Protein AF-A0A662I539-F1 (afdb_monomer)

Mean predicted aligned error: 3.28 Å

Sequence (88 aa):
MIIELTGRSGLAPQDVAQILGKLGEVIEIGYSSYA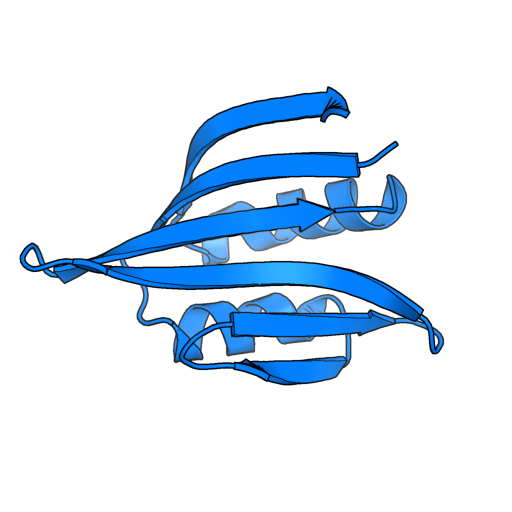VISEGKVVLVVSCQRIEDGLTNIKIYVEEAEVLKKLVEVYEELEAEIDEVTVH

Secondary structure (DSSP, 8-state):
--EEEEEEESS-HHHHHHHHTTTSEEEEEETTEEEEEETTEEEEEEEEEE-TTS-EEEEEEE--HHHHHHHHHTTTTTTEEEEEEEE-

Nearest PDB structures (foldseek):
  3dpt-assembly1_A  TM=4.452E-01  e=9.240E-02  Chlorobaculum tepidum
  4co0-assembly1_A  TM=4.574E-01  e=1.940E-01  Azospirillum brasilense
  7kzt-assembly1_B  TM=5.794E-01  e=1.030E+00  Homo sapiens
  1bia-assembly1_A  TM=5.062E-01  e=7.107E-01  Escherichia coli
  6d6n-assembly2_D  TM=4.749E-01  e=2.946E+00  Pseudomonas aeruginosa PAO1

Foldseek 3Di:
DKKKWKWKFLDDLVQLQVLCCVLADWDDPDDSKIFHDDPRDGAKIWHWDQDPVSMIIIMMIGDDPVSVVVCVVSVVVRNIDTPDMDDD

pLDDT: mean 91.41, std 3.62, range [79.88, 95.81]

Radius of gyration: 11.82 Å; Cα contacts (8 Å, |Δi|>4): 179; chains: 1; bounding box: 28×25×35 Å

Structure (mmCIF, N/CA/C/O backbone):
data_AF-A0A662I539-F1
#
_entry.id   AF-A0A662I539-F1
#
loop_
_atom_site.group_PDB
_atom_site.id
_atom_site.type_symbol
_atom_site.label_atom_id
_atom_site.label_alt_id
_atom_site.label_comp_id
_atom_site.label_asym_id
_atom_site.label_entity_id
_atom_site.label_seq_id
_atom_site.pdbx_PDB_ins_code
_atom_site.Cartn_x
_atom_site.Cartn_y
_atom_site.Cartn_z
_atom_site.occupancy
_atom_site.B_iso_or_equiv
_atom_site.auth_seq_id
_atom_site.auth_comp_id
_atom_site.auth_asym_id
_atom_site.auth_atom_id
_atom_site.pdbx_PDB_model_num
ATOM 1 N N . MET A 1 1 ? -16.663 -0.545 5.540 1.00 79.88 1 MET A N 1
ATOM 2 C CA . MET A 1 1 ? -16.420 0.166 4.272 1.00 79.88 1 MET A CA 1
ATOM 3 C C . MET A 1 1 ? -14.975 -0.092 3.948 1.00 79.88 1 MET A C 1
ATOM 5 O O . MET A 1 1 ? -14.145 0.218 4.793 1.00 79.88 1 MET A O 1
ATOM 9 N N . ILE A 1 2 ? -14.695 -0.717 2.812 1.00 88.25 2 ILE A N 1
ATOM 10 C CA . ILE A 1 2 ? -13.316 -1.008 2.406 1.00 88.25 2 ILE A CA 1
ATOM 11 C C . ILE A 1 2 ? -12.985 -0.094 1.234 1.00 88.25 2 ILE A C 1
ATOM 13 O O . ILE A 1 2 ? -13.746 -0.023 0.272 1.00 88.25 2 ILE A O 1
ATOM 17 N N . ILE A 1 3 ? -11.868 0.620 1.328 1.00 92.94 3 ILE A N 1
ATOM 18 C CA . ILE A 1 3 ? -11.356 1.459 0.245 1.00 92.94 3 ILE A CA 1
ATOM 19 C C . ILE A 1 3 ? -10.215 0.707 -0.425 1.00 92.94 3 ILE A C 1
ATOM 21 O O . ILE A 1 3 ? -9.260 0.309 0.237 1.00 92.94 3 ILE A O 1
ATOM 25 N N . GLU A 1 4 ? -10.320 0.523 -1.733 1.00 94.50 4 GLU A N 1
ATOM 26 C CA . GLU A 1 4 ? -9.281 -0.048 -2.579 1.00 94.50 4 GLU A CA 1
ATOM 27 C C . GLU A 1 4 ? -8.621 1.067 -3.393 1.00 94.50 4 GLU A C 1
ATOM 29 O O . GLU A 1 4 ? -9.298 1.803 -4.111 1.00 94.50 4 GLU A O 1
ATOM 34 N N . LEU A 1 5 ? -7.300 1.186 -3.278 1.00 93.69 5 LEU A N 1
ATOM 35 C CA . LEU A 1 5 ? -6.464 2.085 -4.068 1.00 93.69 5 LEU A CA 1
ATOM 36 C C . LEU A 1 5 ? -5.581 1.235 -4.975 1.00 93.69 5 LEU A C 1
ATOM 38 O O . LEU A 1 5 ? -4.800 0.420 -4.480 1.00 93.69 5 LEU A O 1
ATOM 42 N N . THR A 1 6 ? -5.686 1.425 -6.285 1.00 94.44 6 THR A N 1
ATOM 43 C CA . THR A 1 6 ? -4.808 0.767 -7.259 1.00 94.44 6 THR A CA 1
ATOM 44 C C . THR A 1 6 ? -3.915 1.808 -7.907 1.00 94.44 6 THR A C 1
ATOM 46 O O . THR A 1 6 ? -4.385 2.869 -8.311 1.00 94.44 6 THR A O 1
ATOM 49 N N . GLY A 1 7 ? -2.624 1.508 -8.004 1.00 93.88 7 GLY A N 1
ATOM 50 C CA . GLY A 1 7 ? -1.655 2.428 -8.573 1.00 93.88 7 GLY A CA 1
ATOM 51 C C . GLY A 1 7 ? -0.322 1.781 -8.899 1.00 93.88 7 GLY A C 1
ATOM 52 O O . GLY A 1 7 ? -0.179 0.553 -8.924 1.00 93.88 7 GLY A O 1
ATOM 53 N N . ARG A 1 8 ? 0.675 2.630 -9.124 1.00 94.50 8 ARG A N 1
ATOM 54 C CA . ARG A 1 8 ? 2.042 2.247 -9.482 1.00 94.50 8 ARG A CA 1
ATOM 55 C C . ARG A 1 8 ? 3.048 3.017 -8.642 1.00 94.50 8 ARG A C 1
ATOM 57 O O . ARG A 1 8 ? 2.839 4.187 -8.367 1.00 94.50 8 ARG A O 1
ATOM 64 N N . SER A 1 9 ? 4.133 2.363 -8.249 1.00 93.81 9 SER A N 1
ATOM 65 C CA . SER A 1 9 ? 5.244 2.960 -7.505 1.00 93.81 9 SER A CA 1
ATOM 66 C C . SER A 1 9 ? 6.577 2.640 -8.178 1.00 93.81 9 SER A C 1
ATOM 68 O O . SER A 1 9 ? 6.754 1.555 -8.742 1.00 93.81 9 SER A O 1
ATOM 70 N N . GLY A 1 10 ? 7.530 3.572 -8.111 1.00 93.94 10 GLY A N 1
ATOM 71 C CA . GLY A 1 10 ? 8.919 3.324 -8.516 1.00 93.94 10 GLY A CA 1
ATOM 72 C C . GLY A 1 10 ? 9.662 2.365 -7.576 1.00 93.94 10 GLY A C 1
ATOM 73 O O . GLY A 1 10 ? 10.637 1.718 -7.971 1.00 93.94 10 GLY A O 1
ATOM 74 N N . LEU A 1 11 ? 9.168 2.215 -6.348 1.00 94.12 11 LEU A N 1
ATOM 75 C CA . LEU A 1 11 ? 9.826 1.494 -5.266 1.00 94.12 11 LEU A CA 1
ATOM 76 C C . LEU A 1 11 ? 9.739 -0.024 -5.419 1.00 94.12 11 LEU A C 1
ATOM 78 O O . LEU A 1 11 ? 8.794 -0.560 -6.007 1.00 94.12 11 LEU A O 1
ATOM 82 N N . ALA A 1 12 ? 10.708 -0.751 -4.859 1.00 93.25 12 ALA A N 1
ATOM 83 C CA . ALA A 1 12 ? 10.592 -2.199 -4.751 1.00 93.25 12 ALA A CA 1
ATOM 84 C C . ALA A 1 12 ? 9.559 -2.575 -3.664 1.00 93.25 12 ALA A C 1
ATOM 86 O O . ALA A 1 12 ? 9.363 -1.816 -2.713 1.00 93.25 12 ALA A O 1
ATOM 87 N N . PRO A 1 13 ? 8.922 -3.762 -3.743 1.00 93.06 13 PRO A N 1
ATOM 88 C CA . PRO A 1 13 ? 7.926 -4.205 -2.758 1.00 93.06 13 PRO A CA 1
ATOM 89 C C . PRO A 1 13 ? 8.371 -4.088 -1.289 1.00 93.06 13 PRO A C 1
ATOM 91 O O . PRO A 1 13 ? 7.583 -3.709 -0.427 1.00 93.06 13 PRO A O 1
ATOM 94 N N . GLN A 1 14 ? 9.646 -4.367 -1.017 1.00 92.19 14 GLN A N 1
ATOM 95 C CA . GLN A 1 14 ? 10.251 -4.275 0.314 1.00 92.19 14 GLN A CA 1
ATOM 96 C C . GLN A 1 14 ? 10.366 -2.835 0.844 1.00 92.19 14 GLN A C 1
ATOM 98 O O . GLN A 1 14 ? 10.174 -2.611 2.037 1.00 92.19 14 GLN A O 1
ATOM 103 N N . ASP A 1 15 ? 10.622 -1.859 -0.031 1.00 93.88 15 ASP A N 1
ATOM 104 C CA . ASP A 1 15 ? 10.720 -0.447 0.350 1.00 93.88 15 ASP A CA 1
ATOM 105 C C . ASP A 1 15 ? 9.316 0.106 0.643 1.00 93.88 15 ASP A C 1
ATOM 107 O O . ASP A 1 15 ? 9.110 0.799 1.639 1.00 93.88 15 ASP A O 1
ATOM 111 N N . VAL A 1 16 ? 8.320 -0.306 -0.158 1.00 93.12 16 VAL A N 1
ATOM 112 C CA . VAL A 1 16 ? 6.894 -0.049 0.112 1.00 93.12 16 VAL A CA 1
ATOM 113 C C . VAL A 1 16 ? 6.511 -0.585 1.494 1.00 93.12 16 VAL A C 1
ATOM 115 O O . VAL A 1 16 ? 5.941 0.147 2.302 1.00 93.12 16 VAL A O 1
ATOM 118 N N . ALA A 1 17 ? 6.869 -1.834 1.808 1.00 92.75 17 ALA A N 1
ATOM 119 C CA . ALA A 1 17 ? 6.615 -2.424 3.120 1.00 92.75 17 ALA A CA 1
ATOM 120 C C . ALA A 1 17 ? 7.285 -1.630 4.256 1.00 92.75 17 ALA A C 1
ATOM 122 O O . ALA A 1 17 ? 6.658 -1.383 5.284 1.00 92.75 17 ALA A O 1
ATOM 123 N N . GLN A 1 18 ? 8.527 -1.174 4.070 1.00 93.94 18 GLN A N 1
ATOM 124 C CA . GLN A 1 18 ? 9.237 -0.383 5.077 1.00 93.94 18 GLN A CA 1
ATOM 125 C C . GLN A 1 18 ? 8.539 0.953 5.373 1.00 93.94 18 GLN A C 1
ATOM 127 O O . GLN A 1 18 ? 8.423 1.337 6.539 1.00 93.94 18 GLN 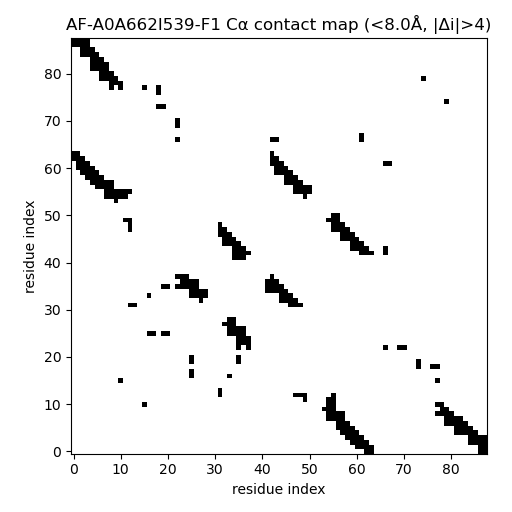A O 1
ATOM 132 N N . ILE A 1 19 ? 8.045 1.647 4.344 1.00 94.56 19 ILE A N 1
ATOM 133 C CA . ILE A 1 19 ? 7.306 2.909 4.502 1.00 94.56 19 ILE A CA 1
ATOM 134 C C . ILE A 1 19 ? 5.978 2.670 5.222 1.00 94.56 19 ILE A C 1
ATOM 136 O O . ILE A 1 19 ? 5.638 3.396 6.158 1.00 94.56 19 ILE A O 1
ATOM 140 N N . LEU A 1 20 ? 5.256 1.612 4.847 1.00 92.81 20 LEU A N 1
ATOM 141 C CA . LEU A 1 20 ? 4.006 1.220 5.501 1.00 92.81 20 LEU A CA 1
ATOM 142 C C . LEU A 1 20 ? 4.198 0.855 6.980 1.00 92.81 20 LEU A C 1
ATOM 144 O O . LEU A 1 20 ? 3.262 1.000 7.766 1.00 92.81 20 L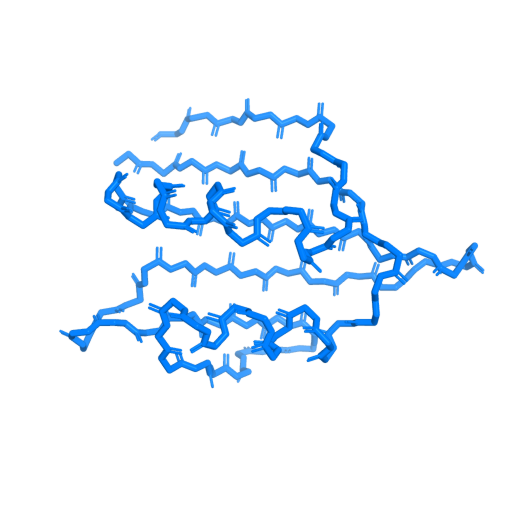EU A O 1
ATOM 148 N N . GLY A 1 21 ? 5.414 0.486 7.391 1.00 92.31 21 GLY A N 1
ATOM 149 C CA . GLY A 1 21 ? 5.777 0.282 8.795 1.00 92.31 21 GLY A CA 1
ATOM 150 C C . GLY A 1 21 ? 5.638 1.519 9.685 1.00 92.31 21 GLY A C 1
ATOM 151 O O . GLY A 1 21 ? 5.597 1.401 10.907 1.00 92.31 21 GLY A O 1
ATOM 152 N N . LYS A 1 22 ? 5.496 2.716 9.104 1.00 91.62 22 LYS A N 1
ATOM 153 C CA . LYS A 1 22 ? 5.141 3.929 9.858 1.00 91.62 22 LYS A CA 1
ATOM 154 C C . LYS A 1 22 ? 3.683 3.934 10.327 1.00 91.62 22 LYS A C 1
ATOM 156 O O . LYS A 1 22 ? 3.347 4.666 11.254 1.00 91.62 22 LYS A O 1
ATOM 161 N N . LEU A 1 23 ? 2.824 3.136 9.690 1.00 90.94 23 LEU A N 1
ATOM 162 C CA . LEU A 1 23 ? 1.397 3.030 10.000 1.00 90.94 23 LEU A CA 1
ATOM 163 C C . LEU A 1 23 ? 1.100 1.933 11.039 1.00 90.94 23 LEU A C 1
ATOM 165 O O . LEU A 1 23 ? 0.037 1.953 11.664 1.00 90.94 23 LEU A O 1
ATOM 169 N N . GLY A 1 24 ? 2.030 0.997 11.242 1.00 92.12 24 GLY A N 1
ATOM 170 C CA . GLY A 1 24 ? 1.897 -0.112 12.183 1.00 92.12 24 GLY A CA 1
ATOM 171 C C . GLY A 1 24 ? 2.932 -1.216 11.960 1.00 92.12 24 GLY A C 1
ATOM 172 O O . GLY A 1 24 ? 3.872 -1.067 11.184 1.00 92.12 24 GLY A O 1
ATOM 173 N N . GLU A 1 25 ? 2.751 -2.345 12.638 1.00 95.06 25 GLU A N 1
ATOM 174 C CA . GLU A 1 25 ? 3.573 -3.540 12.439 1.00 95.06 25 GLU A CA 1
ATOM 175 C C . GLU A 1 25 ? 3.274 -4.164 11.071 1.00 95.06 25 GLU A C 1
ATOM 177 O O . GLU A 1 25 ? 2.116 -4.402 10.740 1.00 95.06 25 GLU A O 1
ATOM 182 N N . VAL A 1 26 ? 4.307 -4.449 10.278 1.00 95.69 26 VAL A N 1
ATOM 183 C CA . VAL A 1 26 ? 4.150 -5.036 8.940 1.00 95.69 26 VAL A CA 1
ATOM 184 C C . VAL A 1 26 ? 4.426 -6.528 8.990 1.00 95.69 26 VAL A C 1
ATOM 186 O O . VAL A 1 26 ? 5.491 -6.952 9.433 1.00 95.69 26 VAL A O 1
ATOM 189 N N . ILE A 1 27 ? 3.489 -7.318 8.476 1.00 95.56 27 ILE A N 1
ATOM 190 C CA . ILE A 1 27 ? 3.615 -8.768 8.347 1.00 95.56 27 ILE A CA 1
ATOM 191 C C . ILE A 1 27 ? 3.522 -9.141 6.872 1.00 95.56 27 ILE A C 1
ATOM 193 O O . ILE A 1 27 ? 2.561 -8.782 6.196 1.00 95.56 27 ILE A O 1
ATOM 197 N N . GLU A 1 28 ? 4.498 -9.893 6.366 1.00 94.44 28 GLU A N 1
ATOM 198 C CA . GLU A 1 28 ? 4.403 -10.508 5.042 1.00 94.44 28 GLU A CA 1
ATOM 199 C C . GLU A 1 28 ? 3.418 -11.687 5.097 1.00 94.44 28 GLU A C 1
ATOM 201 O O . GLU A 1 28 ? 3.603 -12.643 5.850 1.00 94.44 28 GLU A O 1
ATOM 206 N N . ILE A 1 29 ? 2.345 -11.601 4.312 1.00 92.75 29 ILE A N 1
ATOM 207 C CA . ILE A 1 29 ? 1.238 -12.573 4.290 1.00 92.75 29 ILE A CA 1
ATOM 208 C C . ILE A 1 29 ? 1.197 -13.396 2.994 1.00 92.75 29 ILE A C 1
ATOM 210 O O . ILE A 1 29 ? 0.323 -14.242 2.809 1.00 92.75 29 ILE A O 1
ATOM 214 N N . GLY A 1 30 ? 2.132 -13.151 2.079 1.00 88.25 30 GLY A N 1
ATOM 215 C CA . GLY A 1 30 ? 2.253 -13.841 0.803 1.00 88.25 30 GLY A CA 1
ATOM 216 C C . GLY A 1 30 ? 3.346 -13.212 -0.051 1.00 88.25 30 GLY A C 1
ATOM 217 O O . GLY A 1 30 ? 3.968 -12.237 0.358 1.00 88.25 30 GLY A O 1
ATOM 218 N N . TYR A 1 31 ? 3.562 -13.751 -1.252 1.00 85.56 31 TYR A N 1
ATOM 219 C CA . TYR A 1 31 ? 4.613 -13.269 -2.148 1.00 85.56 31 TYR A CA 1
ATOM 220 C C . TYR A 1 31 ? 4.407 -11.788 -2.498 1.00 85.56 31 TYR A C 1
ATOM 222 O O . TYR A 1 31 ? 3.535 -11.464 -3.302 1.00 85.56 31 TYR A O 1
ATOM 230 N N . SER A 1 32 ? 5.214 -10.907 -1.895 1.00 90.25 32 SER A N 1
ATOM 231 C CA . SER A 1 32 ? 5.099 -9.444 -2.035 1.00 90.25 32 SER A CA 1
ATOM 232 C C . SER A 1 32 ? 3.737 -8.875 -1.598 1.00 90.25 32 SER A C 1
ATOM 234 O O . SER A 1 32 ? 3.283 -7.860 -2.127 1.00 90.25 32 SER A O 1
ATOM 236 N N . SER A 1 33 ? 3.086 -9.519 -0.626 1.00 95.69 33 SER A N 1
ATOM 237 C CA . SER A 1 33 ? 1.844 -9.039 -0.015 1.00 95.69 33 SER A CA 1
ATOM 238 C C . SER A 1 33 ? 2.032 -8.844 1.483 1.00 95.69 33 SER A C 1
ATOM 240 O O . SER A 1 33 ? 2.546 -9.727 2.171 1.00 95.69 33 SER A O 1
ATOM 242 N N . TYR A 1 34 ? 1.570 -7.710 1.996 1.00 95.81 34 TYR A N 1
ATOM 243 C CA . TYR A 1 34 ? 1.824 -7.257 3.357 1.00 95.81 34 TYR A CA 1
ATOM 244 C C . TYR A 1 34 ? 0.521 -6.870 4.052 1.00 95.81 34 TYR A C 1
ATOM 246 O O . TYR A 1 34 ? -0.339 -6.226 3.456 1.00 95.81 34 TYR A O 1
ATOM 254 N N . ALA A 1 35 ? 0.386 -7.229 5.323 1.00 95.56 35 ALA A N 1
ATOM 255 C CA . ALA A 1 35 ? -0.630 -6.696 6.217 1.00 95.56 35 ALA A CA 1
ATOM 256 C C . ALA A 1 35 ? 0.023 -5.709 7.183 1.00 95.56 35 ALA A C 1
ATOM 258 O O . ALA A 1 35 ? 1.094 -5.991 7.718 1.00 95.56 35 ALA A O 1
ATOM 259 N N . VAL A 1 36 ? -0.634 -4.582 7.433 1.00 95.12 36 VAL A N 1
ATOM 260 C CA . VAL A 1 36 ? -0.255 -3.662 8.506 1.00 95.12 36 VAL A CA 1
ATOM 261 C C . VAL A 1 36 ? -1.202 -3.870 9.674 1.00 95.12 36 VAL A C 1
ATOM 263 O O . VAL A 1 36 ? -2.423 -3.783 9.517 1.00 95.12 36 VAL A O 1
ATOM 266 N N . ILE A 1 37 ? -0.629 -4.141 10.841 1.00 93.88 37 ILE A N 1
ATOM 267 C CA . ILE A 1 37 ? -1.332 -4.314 12.103 1.00 93.88 37 ILE A CA 1
ATOM 268 C C . ILE A 1 37 ? -1.133 -3.075 12.967 1.00 93.88 37 ILE A C 1
ATOM 270 O O . ILE A 1 37 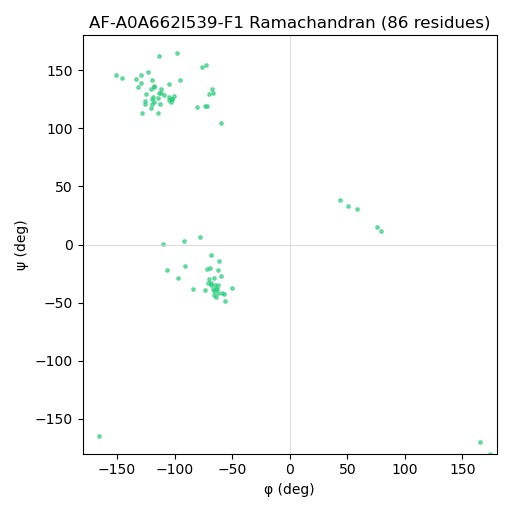? -0.010 -2.660 13.249 1.00 93.88 37 ILE A O 1
ATOM 274 N N . SER A 1 38 ? -2.238 -2.507 13.431 1.00 90.50 38 SER A N 1
ATOM 275 C CA . SER A 1 38 ? -2.248 -1.421 14.406 1.00 90.50 38 SER A CA 1
ATOM 276 C C . SER A 1 38 ? -3.240 -1.765 15.509 1.00 90.50 38 SER A C 1
ATOM 278 O O . SER A 1 38 ? -4.313 -2.298 15.235 1.00 90.50 38 SER A O 1
ATOM 280 N N . GLU A 1 39 ? -2.850 -1.559 16.768 1.00 89.56 39 GLU A N 1
ATOM 281 C CA . GLU A 1 39 ? -3.680 -1.876 17.946 1.00 89.56 39 GLU A CA 1
ATOM 282 C C . GLU A 1 39 ? -4.264 -3.311 17.952 1.00 89.56 39 GLU A C 1
ATOM 284 O O . GLU A 1 39 ? -5.362 -3.564 18.447 1.00 89.56 39 GLU A O 1
ATOM 289 N N . GLY A 1 40 ? -3.524 -4.275 17.392 1.00 88.56 40 GLY A N 1
ATOM 290 C CA . GLY A 1 40 ? -3.931 -5.683 17.325 1.00 88.56 40 GLY A CA 1
ATOM 291 C C . GLY A 1 40 ? -4.946 -6.023 16.226 1.00 88.56 40 GLY A C 1
ATOM 292 O O . GLY A 1 40 ? -5.487 -7.128 16.234 1.00 88.56 40 GLY A O 1
ATOM 293 N N . LYS A 1 41 ? -5.208 -5.113 15.280 1.00 90.81 41 LYS A N 1
ATOM 294 C CA . LYS A 1 41 ? -6.092 -5.332 14.125 1.00 90.81 41 LYS A CA 1
ATOM 295 C C . LYS A 1 41 ? -5.360 -5.091 12.813 1.00 90.81 41 LYS A C 1
ATOM 297 O O . LYS A 1 41 ? -4.490 -4.229 12.745 1.00 90.81 41 LYS A O 1
ATOM 302 N N . VAL A 1 42 ? -5.740 -5.821 11.765 1.00 91.75 42 VAL A N 1
ATOM 303 C CA . VAL A 1 42 ? -5.293 -5.521 10.399 1.00 91.75 42 VAL A CA 1
ATOM 304 C C . VAL A 1 42 ? -6.004 -4.256 9.945 1.00 91.75 42 VAL A C 1
ATOM 306 O O . VAL A 1 42 ? -7.227 -4.228 9.887 1.00 91.75 42 VAL A O 1
ATOM 309 N N . VAL A 1 43 ? -5.237 -3.215 9.644 1.00 92.06 43 VAL A N 1
ATOM 310 C CA . VAL A 1 43 ? -5.785 -1.919 9.224 1.00 92.06 43 VAL A CA 1
ATOM 311 C C . VAL A 1 43 ? -5.602 -1.647 7.737 1.00 92.06 43 VAL A C 1
ATOM 313 O O . VAL A 1 43 ? -6.327 -0.839 7.151 1.00 92.06 43 VAL A O 1
ATOM 316 N N . LEU A 1 44 ? -4.629 -2.324 7.128 1.00 93.56 44 LEU A N 1
ATOM 317 C CA . LEU A 1 44 ? -4.335 -2.221 5.712 1.00 93.56 44 LEU A CA 1
ATOM 318 C C . LEU A 1 44 ? -3.742 -3.531 5.187 1.00 93.56 44 LEU A C 1
ATOM 320 O O . LEU A 1 44 ? -2.988 -4.211 5.884 1.00 93.56 44 LEU A O 1
ATOM 324 N N . VAL A 1 45 ? -4.067 -3.860 3.939 1.00 94.94 45 VAL A N 1
ATOM 325 C CA . VAL A 1 45 ? -3.427 -4.936 3.177 1.00 94.94 45 VAL A CA 1
ATOM 326 C C . VAL A 1 45 ? -2.896 -4.358 1.877 1.00 94.94 45 VAL A C 1
ATOM 328 O O . VAL A 1 45 ? -3.635 -3.698 1.152 1.00 94.94 45 VAL A O 1
ATOM 331 N N . VAL A 1 46 ? -1.628 -4.615 1.570 1.00 94.81 46 VAL A N 1
ATOM 332 C CA . VAL A 1 46 ? -0.995 -4.205 0.316 1.00 94.81 46 VAL A CA 1
ATOM 333 C C . VAL A 1 46 ? -0.549 -5.422 -0.470 1.00 94.81 46 VAL A C 1
ATOM 335 O O . VAL A 1 46 ? 0.055 -6.334 0.085 1.00 94.81 46 VAL A O 1
ATOM 338 N N . SER A 1 47 ? -0.813 -5.418 -1.771 1.00 95.81 47 SER A N 1
ATOM 339 C CA . SER A 1 47 ? -0.206 -6.341 -2.724 1.00 95.81 47 SER A CA 1
ATOM 340 C C . SER A 1 47 ? 0.674 -5.562 -3.691 1.00 95.81 47 SER A C 1
ATOM 342 O O . SER A 1 47 ? 0.220 -4.599 -4.312 1.00 95.81 47 SER A O 1
ATOM 344 N N . CYS A 1 48 ? 1.928 -5.984 -3.802 1.00 95.19 48 CYS A N 1
ATOM 345 C CA . CYS A 1 48 ? 2.927 -5.396 -4.676 1.00 95.19 48 CYS A CA 1
ATOM 346 C C . CYS A 1 48 ? 3.299 -6.395 -5.774 1.00 95.19 48 CYS A C 1
ATOM 348 O O . CYS A 1 48 ? 3.662 -7.535 -5.494 1.00 95.19 48 CYS A O 1
ATOM 350 N N . GLN A 1 49 ? 3.280 -5.959 -7.030 1.00 94.12 49 GLN A N 1
ATOM 351 C CA . GLN A 1 49 ? 3.705 -6.774 -8.164 1.00 94.12 49 GLN A CA 1
ATOM 352 C C . GLN A 1 49 ? 4.720 -6.006 -9.002 1.00 94.12 49 GLN A C 1
ATOM 354 O O . GLN A 1 49 ? 4.385 -5.015 -9.650 1.00 94.12 49 GLN A O 1
ATOM 359 N N . ARG A 1 50 ? 5.968 -6.483 -9.014 1.00 91.44 50 ARG A N 1
ATOM 360 C CA . ARG A 1 50 ? 7.005 -5.929 -9.886 1.00 91.44 50 ARG A CA 1
ATOM 361 C C . ARG A 1 50 ? 6.665 -6.226 -11.347 1.00 91.44 50 ARG A C 1
ATOM 363 O O . ARG A 1 50 ? 6.317 -7.361 -11.674 1.00 91.44 50 ARG A O 1
ATOM 370 N N . ILE A 1 51 ? 6.784 -5.220 -12.206 1.00 89.75 51 ILE A N 1
ATOM 371 C CA . ILE A 1 51 ? 6.586 -5.347 -13.654 1.00 89.75 51 ILE A CA 1
ATOM 372 C C . ILE A 1 51 ? 7.899 -5.105 -14.411 1.00 89.75 51 ILE A C 1
ATOM 374 O O . ILE A 1 51 ? 8.859 -4.574 -13.849 1.00 89.75 51 ILE A O 1
ATOM 378 N N . GLU A 1 52 ? 7.952 -5.534 -15.675 1.00 83.19 52 GLU A N 1
ATOM 379 C CA . GLU A 1 52 ? 9.181 -5.570 -16.491 1.00 83.19 52 GLU A CA 1
ATOM 380 C C . GLU A 1 52 ? 9.839 -4.192 -16.672 1.00 83.19 52 GLU A C 1
ATOM 382 O O . GLU A 1 52 ? 11.062 -4.104 -16.747 1.00 83.19 52 GLU A O 1
ATOM 387 N N . ASP A 1 53 ? 9.050 -3.118 -16.615 1.00 82.50 53 ASP A N 1
ATOM 388 C CA . ASP A 1 53 ? 9.519 -1.735 -16.766 1.00 82.50 53 ASP A CA 1
ATOM 389 C C . ASP A 1 53 ? 10.196 -1.166 -15.503 1.00 82.50 53 ASP A C 1
ATOM 391 O O . ASP A 1 53 ? 10.514 0.020 -15.435 1.00 82.50 53 ASP A O 1
ATOM 395 N N . GLY A 1 54 ? 10.413 -1.988 -14.470 1.00 83.12 54 GLY A N 1
ATOM 396 C CA . GLY A 1 54 ? 11.040 -1.547 -13.223 1.00 83.12 54 GLY A CA 1
ATOM 397 C C . GLY A 1 54 ? 10.116 -0.722 -12.321 1.00 83.12 54 GLY A C 1
ATOM 398 O O . GLY A 1 54 ? 10.592 -0.094 -11.379 1.00 83.12 54 GLY A O 1
ATOM 399 N N . LEU A 1 55 ? 8.810 -0.754 -12.577 1.00 92.12 55 LEU A N 1
ATOM 400 C CA . LEU A 1 55 ? 7.777 -0.240 -11.681 1.00 92.12 55 LEU A CA 1
ATOM 401 C C . LEU A 1 55 ? 7.172 -1.379 -10.852 1.00 92.12 55 LEU A C 1
ATOM 403 O O . LEU A 1 55 ? 7.335 -2.564 -11.157 1.00 92.12 55 LEU A O 1
ATOM 407 N N . THR A 1 56 ? 6.453 -1.016 -9.800 1.00 94.56 56 THR A N 1
ATOM 408 C CA . THR A 1 56 ? 5.695 -1.930 -8.948 1.00 94.56 56 THR A CA 1
ATOM 409 C C . THR A 1 56 ? 4.232 -1.520 -8.976 1.00 94.56 56 THR A C 1
ATOM 411 O O . THR A 1 56 ? 3.887 -0.429 -8.531 1.00 94.56 56 THR A O 1
ATOM 414 N N . ASN A 1 57 ? 3.359 -2.391 -9.477 1.00 94.94 57 ASN A N 1
ATOM 415 C CA . ASN A 1 57 ? 1.923 -2.221 -9.289 1.00 94.94 57 ASN A CA 1
ATOM 416 C C . ASN A 1 57 ? 1.614 -2.405 -7.806 1.00 94.94 57 ASN A C 1
ATOM 418 O O . ASN A 1 57 ? 2.041 -3.396 -7.209 1.00 94.94 57 ASN A O 1
ATOM 422 N N . ILE A 1 58 ? 0.867 -1.471 -7.233 1.00 94.75 58 ILE A N 1
ATOM 423 C CA . ILE A 1 58 ? 0.437 -1.508 -5.841 1.00 94.75 58 ILE A CA 1
ATOM 424 C C . ILE A 1 58 ? -1.087 -1.563 -5.780 1.00 94.75 58 ILE A C 1
ATOM 426 O O . ILE A 1 58 ? -1.787 -0.847 -6.497 1.00 94.75 58 ILE A O 1
ATOM 430 N N . LYS A 1 59 ? -1.602 -2.423 -4.907 1.00 95.50 59 LYS A N 1
ATOM 431 C CA . LYS A 1 59 ? -3.011 -2.444 -4.514 1.00 95.50 59 LYS A CA 1
ATOM 432 C C . LYS A 1 59 ? -3.105 -2.354 -3.011 1.00 95.50 59 LYS A C 1
ATOM 434 O O . LYS A 1 59 ? -2.525 -3.194 -2.333 1.00 95.50 59 LYS A O 1
ATOM 439 N N . ILE A 1 60 ? -3.821 -1.357 -2.511 1.00 94.75 60 ILE A N 1
ATOM 440 C CA . ILE A 1 60 ? -3.953 -1.071 -1.086 1.00 94.75 60 ILE A CA 1
ATOM 441 C C . ILE A 1 60 ? -5.420 -1.172 -0.692 1.00 94.75 60 ILE A C 1
ATOM 443 O O . ILE A 1 60 ? -6.252 -0.431 -1.206 1.00 94.75 60 ILE A O 1
ATOM 447 N N . TYR A 1 61 ? -5.721 -2.056 0.250 1.00 94.75 61 TYR A N 1
ATOM 448 C CA . TYR A 1 61 ? -7.030 -2.198 0.873 1.00 94.75 61 TYR A CA 1
ATOM 449 C C . TYR A 1 61 ? -6.981 -1.568 2.259 1.00 94.75 61 TYR A C 1
ATOM 451 O O . TYR A 1 61 ? -6.163 -1.971 3.083 1.00 94.75 61 TYR A O 1
ATOM 459 N N . VAL A 1 62 ? -7.847 -0.591 2.515 1.00 93.00 62 VAL A N 1
ATOM 460 C CA . VAL A 1 62 ? -7.924 0.144 3.783 1.00 93.00 62 VAL A CA 1
ATOM 461 C C . VAL A 1 62 ? -9.304 -0.057 4.395 1.00 93.00 62 VAL A C 1
ATOM 463 O O . VAL A 1 62 ? -10.316 0.217 3.747 1.00 93.00 62 VAL A O 1
ATOM 466 N N . GLU A 1 63 ? -9.354 -0.517 5.644 1.00 88.12 63 GLU A N 1
ATOM 467 C CA . GLU A 1 63 ? -10.618 -0.767 6.355 1.00 88.12 63 GLU A CA 1
ATOM 468 C C . GLU A 1 63 ? -11.028 0.407 7.262 1.00 88.12 63 GLU A C 1
ATOM 470 O O . GLU A 1 63 ? -12.217 0.665 7.465 1.00 88.12 63 GLU A O 1
ATOM 475 N N . GLU A 1 64 ? -10.056 1.173 7.767 1.00 84.31 64 GLU A N 1
ATOM 476 C CA . GLU A 1 64 ? -10.295 2.256 8.723 1.00 84.31 64 GLU A CA 1
ATOM 477 C C . GLU A 1 64 ? -10.020 3.650 8.135 1.00 84.31 64 GLU A C 1
ATOM 479 O O . GLU A 1 64 ? -8.955 3.937 7.587 1.00 84.31 64 GLU A O 1
AT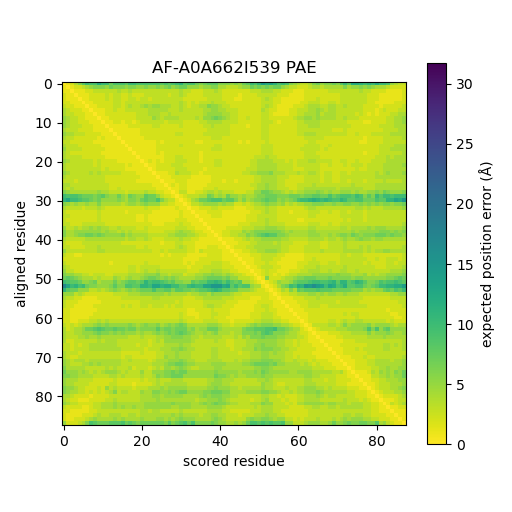OM 484 N N . ALA A 1 65 ? -10.971 4.575 8.309 1.00 83.44 65 ALA A N 1
ATOM 485 C CA . ALA A 1 65 ? -10.874 5.937 7.773 1.00 83.44 65 ALA A CA 1
ATOM 486 C C . ALA A 1 65 ? -9.737 6.767 8.398 1.00 83.44 65 ALA A C 1
ATOM 488 O O . ALA A 1 65 ? -9.201 7.667 7.753 1.00 83.44 65 ALA A O 1
ATOM 489 N N . GLU A 1 66 ? -9.366 6.493 9.652 1.00 86.44 66 GLU A N 1
ATOM 490 C 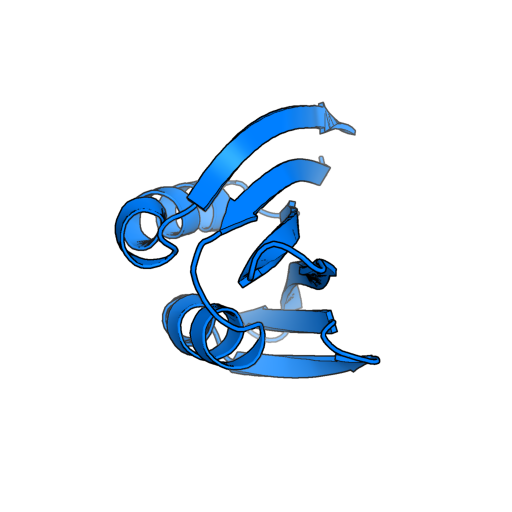CA . GLU A 1 66 ? -8.215 7.143 10.286 1.00 86.44 66 GLU A CA 1
ATOM 491 C C . GLU A 1 66 ? -6.904 6.727 9.609 1.00 86.44 66 GLU A C 1
ATOM 493 O O . GLU A 1 66 ? -6.029 7.561 9.371 1.00 86.44 66 GLU A O 1
ATOM 498 N N . VAL A 1 67 ? -6.801 5.455 9.226 1.00 89.19 67 VAL A N 1
ATOM 499 C CA . VAL A 1 67 ? -5.623 4.907 8.551 1.00 89.19 67 VAL A CA 1
ATOM 500 C C . VAL A 1 67 ? -5.509 5.434 7.131 1.00 89.19 67 VAL A C 1
ATOM 502 O O . VAL A 1 67 ? -4.401 5.735 6.702 1.00 89.19 67 VAL A O 1
ATOM 505 N N . LEU A 1 68 ? -6.628 5.685 6.446 1.00 88.25 68 LEU A N 1
ATOM 506 C CA . LEU A 1 68 ? -6.606 6.385 5.160 1.00 88.25 68 LEU A CA 1
ATOM 507 C C . LEU A 1 68 ? -5.937 7.765 5.267 1.00 88.25 68 LEU A C 1
ATOM 509 O O . LEU A 1 68 ? -5.143 8.123 4.404 1.00 88.25 68 LEU A O 1
ATOM 513 N N . LYS A 1 69 ? -6.218 8.539 6.325 1.00 88.50 69 LYS A N 1
ATOM 514 C CA . LYS A 1 69 ? -5.591 9.861 6.510 1.00 88.50 69 LYS A CA 1
ATOM 515 C C . LYS A 1 69 ? -4.082 9.744 6.697 1.00 88.50 69 LYS A C 1
ATOM 517 O O . LYS A 1 69 ? -3.338 10.468 6.050 1.00 88.50 69 LYS A O 1
ATOM 522 N N . LYS A 1 70 ? -3.644 8.799 7.530 1.00 89.56 70 LYS A N 1
ATOM 523 C CA . LYS A 1 70 ? -2.217 8.523 7.752 1.00 89.56 70 LYS A CA 1
ATOM 524 C C . LYS A 1 70 ? -1.536 7.998 6.481 1.00 89.56 70 LYS A C 1
ATOM 526 O O . LYS A 1 70 ? -0.391 8.337 6.213 1.00 89.56 70 LYS A O 1
ATOM 531 N N . LEU A 1 71 ? -2.248 7.221 5.663 1.00 89.75 71 LEU A N 1
ATOM 532 C CA . LEU A 1 71 ? -1.754 6.743 4.372 1.00 89.75 71 LEU A CA 1
ATOM 533 C C . LEU A 1 71 ? -1.496 7.899 3.394 1.00 89.75 71 LEU A C 1
ATOM 535 O O . LEU A 1 71 ? -0.502 7.869 2.678 1.00 89.75 71 LEU A O 1
ATOM 539 N N . VAL A 1 72 ? -2.350 8.931 3.396 1.00 86.25 72 VAL A N 1
ATOM 540 C CA . VAL A 1 72 ? -2.137 10.151 2.595 1.00 86.25 72 VAL A CA 1
ATOM 541 C C . VAL A 1 72 ? -0.861 10.886 3.022 1.00 86.25 72 VAL A C 1
ATOM 543 O O . VAL A 1 72 ? -0.165 11.430 2.172 1.00 86.25 72 VAL A O 1
ATOM 546 N N . GLU A 1 73 ? -0.509 10.871 4.309 1.00 87.19 73 GLU A N 1
ATOM 547 C CA . GLU A 1 73 ? 0.714 11.521 4.809 1.00 87.19 73 GLU A CA 1
ATOM 548 C C . GLU A 1 73 ? 1.996 10.821 4.335 1.00 87.19 73 GLU A C 1
ATOM 550 O O . GLU A 1 73 ? 2.995 11.486 4.082 1.00 87.19 73 GLU A O 1
ATOM 555 N N . VAL A 1 74 ? 1.969 9.494 4.171 1.00 88.44 74 VAL A N 1
ATOM 556 C CA . VAL A 1 74 ? 3.114 8.716 3.652 1.00 88.44 74 VAL A CA 1
ATOM 557 C C . VAL A 1 74 ? 3.071 8.527 2.134 1.00 88.44 74 VAL A C 1
ATOM 559 O O . VAL A 1 74 ? 3.922 7.847 1.566 1.00 88.44 74 VAL A O 1
ATOM 562 N N . TYR A 1 75 ? 2.084 9.118 1.462 1.00 85.69 75 TYR A N 1
ATOM 563 C CA . TYR A 1 75 ? 1.827 8.895 0.045 1.00 85.69 75 TYR A CA 1
ATOM 564 C C . TYR A 1 75 ? 2.955 9.405 -0.859 1.00 85.69 75 TYR A C 1
ATOM 566 O O . TYR A 1 75 ? 3.339 8.727 -1.809 1.00 85.69 75 TYR A O 1
ATOM 574 N N . GLU A 1 76 ? 3.524 10.567 -0.529 1.00 85.06 76 GLU A N 1
ATOM 575 C CA . GLU A 1 76 ? 4.681 11.111 -1.248 1.00 85.06 76 GLU A CA 1
ATOM 576 C C . GLU A 1 76 ? 5.901 10.190 -1.122 1.00 85.06 76 GLU A C 1
ATOM 578 O O . GLU A 1 76 ? 6.619 9.977 -2.096 1.00 85.06 76 GLU A O 1
ATOM 583 N N . GLU A 1 77 ? 6.106 9.589 0.055 1.00 91.31 77 GLU A N 1
ATOM 584 C CA . GLU A 1 77 ? 7.219 8.666 0.298 1.00 91.31 77 GLU A CA 1
ATOM 585 C C . GLU A 1 77 ? 7.055 7.342 -0.439 1.00 91.31 77 GLU A C 1
ATOM 587 O O . GLU A 1 77 ? 8.051 6.727 -0.799 1.00 91.31 77 GLU A O 1
ATOM 592 N N . LEU A 1 78 ? 5.814 6.908 -0.681 1.00 89.94 78 LEU A N 1
ATOM 593 C CA . LEU A 1 78 ? 5.524 5.709 -1.467 1.00 89.94 78 LEU A CA 1
ATOM 594 C C . LEU A 1 78 ? 5.868 5.873 -2.953 1.00 89.94 78 LEU A C 1
ATOM 596 O O . LEU A 1 78 ? 5.789 4.884 -3.686 1.00 89.94 78 LEU A O 1
ATOM 600 N N . GLU A 1 79 ? 6.206 7.088 -3.404 1.00 89.50 79 GLU A N 1
ATOM 601 C CA . GLU A 1 79 ? 6.408 7.435 -4.818 1.00 89.50 79 GLU A CA 1
ATOM 602 C C . GLU A 1 79 ? 5.304 6.837 -5.703 1.00 89.50 79 GLU A C 1
ATOM 604 O O . GLU A 1 79 ? 5.553 6.297 -6.784 1.00 89.50 79 GLU A O 1
ATOM 609 N N . ALA A 1 80 ? 4.080 6.844 -5.172 1.00 88.06 80 ALA A N 1
ATOM 610 C CA . ALA A 1 80 ? 2.944 6.170 -5.756 1.00 88.06 80 ALA A CA 1
ATOM 611 C C . ALA A 1 80 ? 2.123 7.135 -6.612 1.00 88.06 80 ALA A C 1
ATOM 613 O O . ALA A 1 80 ? 1.865 8.278 -6.234 1.00 88.06 80 ALA A O 1
ATOM 614 N N . GLU A 1 81 ? 1.621 6.642 -7.735 1.00 91.06 81 GLU A N 1
ATOM 615 C CA . GLU A 1 81 ? 0.580 7.273 -8.540 1.00 91.06 81 GLU A CA 1
ATOM 616 C C . GLU A 1 81 ? -0.669 6.379 -8.486 1.00 91.06 81 GLU A C 1
ATOM 618 O O . GLU A 1 81 ? -0.629 5.239 -8.951 1.00 91.06 81 GLU A O 1
ATOM 623 N N . ILE A 1 82 ? -1.754 6.853 -7.855 1.00 91.25 82 ILE A N 1
ATOM 624 C CA . ILE A 1 82 ? -3.033 6.140 -7.777 1.00 91.25 82 ILE A CA 1
ATOM 625 C C . ILE A 1 82 ? -3.780 6.372 -9.082 1.00 91.25 82 ILE A C 1
ATOM 627 O O . ILE A 1 82 ? -4.160 7.495 -9.409 1.00 91.25 82 ILE A O 1
ATOM 631 N N . ASP A 1 83 ? -4.034 5.272 -9.776 1.00 91.31 83 ASP A N 1
ATOM 632 C CA . ASP A 1 83 ? -4.805 5.223 -11.008 1.00 91.31 83 ASP A CA 1
ATOM 633 C C . ASP A 1 83 ? -6.317 5.154 -10.714 1.00 91.31 83 ASP A C 1
ATOM 635 O O . ASP A 1 83 ? -7.126 5.767 -11.411 1.00 91.31 83 ASP A O 1
ATOM 639 N N . GLU A 1 84 ? -6.716 4.409 -9.674 1.00 93.94 84 GLU A N 1
ATOM 640 C CA . GLU A 1 84 ? -8.121 4.106 -9.377 1.00 93.94 84 GLU A CA 1
ATOM 641 C C . GLU A 1 84 ? -8.406 4.028 -7.868 1.00 93.94 84 GLU A C 1
ATOM 643 O O . GLU A 1 84 ? -7.607 3.500 -7.090 1.00 93.94 84 GLU A O 1
ATOM 648 N N . VAL A 1 85 ? -9.589 4.514 -7.470 1.00 93.19 85 VAL A N 1
ATOM 649 C CA . VAL A 1 85 ? -10.131 4.417 -6.107 1.00 93.19 85 VAL A CA 1
ATOM 650 C C . VAL A 1 85 ? -11.515 3.775 -6.155 1.00 93.19 85 VAL A C 1
ATOM 652 O O . VAL A 1 85 ? -12.427 4.323 -6.772 1.00 93.19 85 VAL A O 1
ATOM 655 N N . THR A 1 86 ? -11.688 2.648 -5.464 1.00 94.25 86 THR A N 1
ATOM 656 C CA . THR A 1 86 ? -12.970 1.932 -5.348 1.00 94.25 86 THR A CA 1
ATOM 657 C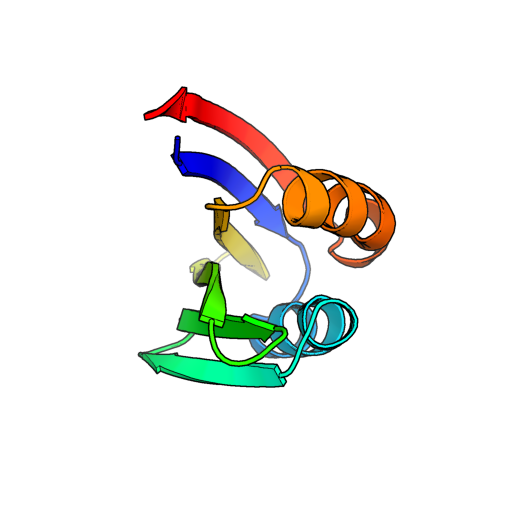 C . THR A 1 86 ? -13.412 1.848 -3.888 1.00 94.25 86 THR A C 1
ATOM 659 O O . THR A 1 86 ? -12.591 1.653 -2.994 1.00 94.25 86 THR A O 1
ATOM 662 N N . VAL A 1 87 ? -14.716 1.996 -3.632 1.00 92.44 87 VAL A N 1
ATOM 663 C CA . VAL A 1 87 ? -15.317 1.868 -2.294 1.00 92.44 87 VAL A CA 1
ATOM 664 C C . VAL A 1 87 ? -16.303 0.703 -2.299 1.00 92.44 87 VAL A C 1
ATOM 666 O O . VAL A 1 87 ? -17.241 0.706 -3.098 1.00 92.44 87 VAL A O 1
ATOM 669 N N . HIS A 1 88 ? -16.083 -0.260 -1.401 1.00 87.62 88 HIS A N 1
ATOM 670 C CA . HIS A 1 88 ? -16.905 -1.460 -1.197 1.00 87.62 88 HIS A CA 1
ATOM 671 C C . HIS A 1 88 ? -17.741 -1.378 0.087 1.00 87.62 88 HIS A C 1
ATOM 673 O O . HIS A 1 88 ? -17.226 -0.899 1.137 1.00 87.62 88 HIS A O 1
#

Solvent-accessible surface area (backbone atoms only — not comparable to full-atom values): 4737 Å² total; per-residue (Å²): 104,40,39,38,40,35,30,39,1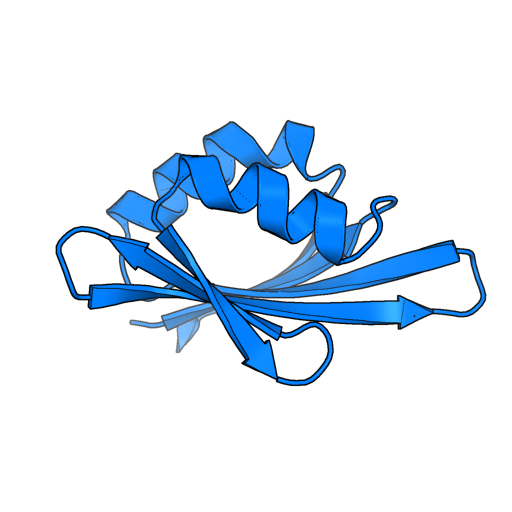8,65,48,56,58,68,56,48,49,58,60,52,40,78,75,24,53,68,43,80,77,49,92,53,21,37,35,28,34,44,98,91,38,80,44,34,40,38,41,37,44,80,46,96,88,62,36,16,42,37,36,39,40,33,60,42,76,70,53,53,56,56,48,59,71,48,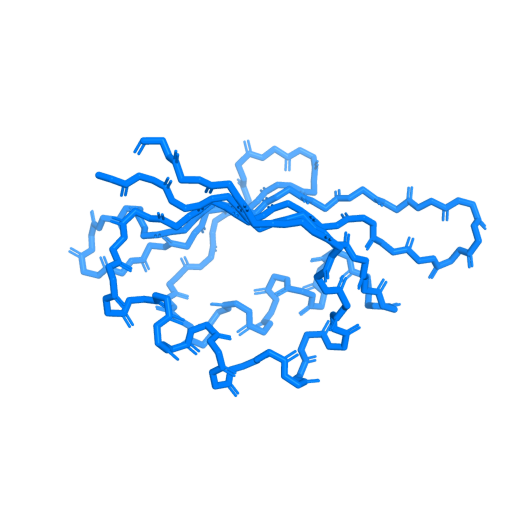34,73,80,46,51,54,48,76,77,46,80,47,81,90